Protein AF-A0A0U1WYR0-F1 (afdb_monomer_lite)

Sequence (182 aa):
MAASRCTTHDMAMHGGTKLSGSLAAAQWRLVRQGYGGDEVKKWLNVGTECCLRKAIIDIHAFAMDIVCARRQSSSVQDRDDVLSRFVASDEHNDEVLRDIVLSFLIAGRETTSSGLSWFFWLLSSQPDVMACITNEVRALIDTARIIAKHASISISFMLNKALKMYHWCSAALHIGDTSRFI

Organism: Oryza nivara (NCBI:txid4536)

Radius of gyration: 35.17 Å; chains: 1; bounding box: 50×88×101 Å

Foldseek 3Di:
DDDDDDDDDDDDDDDDDPPPPPVVVVVVVVVVVPPPCPVVCVVPCPDPNVVVVVVVVVLLVVLLVVLVVLLVVPDVPPCPDPLNVVSVPPPDDSVRSSVVSSVCVVVVVVVVVVVVVVVVVVCVVCVPVVVVVVVVVVVVVVVVVVVVVVVVVVVVVVVVVVVVVVVVVVVVVVVVVVVVVD

pLDDT: mean 73.25, std 18.47, range [30.91, 93.25]

Structure (mmCIF, N/CA/C/O backbone):
data_AF-A0A0U1WYR0-F1
#
_entry.id   AF-A0A0U1WYR0-F1
#
loop_
_atom_site.group_PDB
_atom_site.id
_atom_site.type_symbol
_atom_site.label_atom_id
_atom_site.label_alt_id
_atom_site.label_comp_id
_atom_site.label_asym_id
_atom_site.label_entity_id
_atom_site.label_seq_id
_atom_site.pdbx_PDB_ins_code
_atom_site.Cartn_x
_atom_site.Cartn_y
_atom_site.Cartn_z
_atom_site.occupancy
_atom_site.B_iso_or_equiv
_atom_site.auth_seq_id
_atom_site.auth_comp_id
_atom_site.auth_asym_id
_atom_site.auth_atom_id
_atom_site.pdbx_PDB_model_num
ATOM 1 N N . MET A 1 1 ? 11.264 -44.488 15.210 1.00 34.28 1 MET A N 1
ATOM 2 C CA . MET A 1 1 ? 11.606 -43.480 14.184 1.00 34.28 1 MET A CA 1
ATOM 3 C C . MET A 1 1 ? 10.588 -43.580 13.064 1.00 34.28 1 MET A C 1
ATOM 5 O O . MET A 1 1 ? 10.425 -44.684 12.579 1.00 34.28 1 MET A O 1
ATOM 9 N N . ALA A 1 2 ? 9.931 -42.451 12.760 1.00 33.78 2 ALA A N 1
ATOM 10 C CA . ALA A 1 2 ? 9.277 -42.036 11.507 1.00 33.78 2 ALA A CA 1
ATOM 11 C C . ALA A 1 2 ? 8.443 -43.058 10.704 1.00 33.78 2 ALA A C 1
ATOM 13 O O . ALA A 1 2 ? 8.874 -44.159 10.423 1.00 33.78 2 ALA A O 1
ATOM 14 N N . ALA A 1 3 ? 7.301 -42.742 10.117 1.00 34.31 3 ALA A N 1
ATOM 15 C CA . ALA A 1 3 ? 6.416 -41.591 10.096 1.00 34.31 3 ALA A CA 1
ATOM 16 C C . ALA A 1 3 ? 5.280 -42.076 9.187 1.00 34.31 3 ALA A C 1
ATOM 18 O O . ALA A 1 3 ? 5.525 -42.524 8.066 1.00 34.31 3 ALA A O 1
ATOM 19 N N . SER A 1 4 ? 4.058 -42.018 9.706 1.00 34.44 4 SER A N 1
ATOM 20 C CA . SER A 1 4 ? 2.825 -42.200 8.951 1.00 34.44 4 SER A CA 1
ATOM 21 C C . SER A 1 4 ? 2.833 -41.312 7.703 1.00 34.44 4 SER A C 1
ATOM 23 O O . SER A 1 4 ? 3.090 -40.110 7.797 1.00 34.44 4 SER A O 1
ATOM 25 N N . ARG A 1 5 ? 2.552 -41.893 6.535 1.00 36.97 5 ARG A N 1
ATOM 26 C CA . ARG A 1 5 ? 2.194 -41.137 5.333 1.00 36.97 5 ARG A CA 1
ATOM 27 C C . ARG A 1 5 ? 0.911 -41.729 4.766 1.00 36.97 5 ARG A C 1
ATOM 29 O O . ARG A 1 5 ? 0.914 -42.690 4.010 1.00 36.97 5 ARG A O 1
ATOM 36 N N . CYS A 1 6 ? -0.182 -41.144 5.241 1.00 30.91 6 CYS A N 1
ATOM 37 C CA . CYS A 1 6 ? -1.536 -41.294 4.741 1.00 30.91 6 CYS A CA 1
ATOM 38 C C . CYS A 1 6 ? -1.585 -40.730 3.311 1.00 30.91 6 CYS A C 1
ATOM 40 O O . CYS A 1 6 ? -1.479 -39.519 3.113 1.00 30.91 6 CYS A O 1
ATOM 42 N N . THR A 1 7 ? -1.663 -41.605 2.311 1.00 44.44 7 THR A N 1
ATOM 43 C CA . THR A 1 7 ? -1.871 -41.227 0.912 1.00 44.44 7 THR A CA 1
ATOM 44 C C . THR A 1 7 ? -3.363 -41.069 0.661 1.00 44.44 7 THR A C 1
ATOM 46 O O . THR A 1 7 ? -4.101 -42.048 0.640 1.00 44.44 7 THR A O 1
ATOM 49 N N . THR A 1 8 ? -3.763 -39.803 0.541 1.00 40.47 8 THR A N 1
ATOM 50 C CA . THR A 1 8 ? -4.815 -39.271 -0.337 1.00 40.47 8 THR A CA 1
ATOM 51 C C . THR A 1 8 ? -5.955 -40.222 -0.688 1.00 40.47 8 THR A C 1
ATOM 53 O O . THR A 1 8 ? -5.846 -41.062 -1.577 1.00 40.47 8 THR A O 1
ATOM 56 N N . HIS A 1 9 ? -7.072 -39.977 -0.010 1.00 34.88 9 HIS A N 1
ATOM 57 C CA . HIS A 1 9 ? -8.412 -40.398 -0.375 1.00 34.88 9 HIS A CA 1
ATOM 58 C C . HIS A 1 9 ? -8.685 -40.205 -1.876 1.00 34.88 9 HIS A C 1
ATOM 60 O O . HIS A 1 9 ? -8.661 -39.084 -2.389 1.00 34.88 9 HIS A O 1
ATOM 66 N N . ASP A 1 10 ? -8.991 -41.321 -2.529 1.00 34.59 10 ASP A N 1
ATOM 67 C CA . ASP A 1 10 ? -9.731 -41.411 -3.780 1.00 34.59 10 ASP A CA 1
ATOM 68 C C . ASP A 1 10 ? -11.035 -40.603 -3.691 1.00 34.59 10 ASP A C 1
ATOM 70 O O . ASP A 1 10 ? -11.917 -40.895 -2.879 1.00 34.59 10 ASP A O 1
ATOM 74 N N . MET A 1 11 ? -11.184 -39.614 -4.573 1.00 37.09 11 MET A N 1
ATOM 75 C CA . MET A 1 11 ? -12.485 -39.110 -5.009 1.00 37.09 11 MET A CA 1
ATOM 76 C C . MET A 1 11 ? -12.626 -39.415 -6.498 1.00 37.09 11 MET A C 1
ATOM 78 O O . MET A 1 11 ? -12.349 -38.596 -7.373 1.00 37.09 11 MET A O 1
ATOM 82 N N . ALA A 1 12 ? -13.055 -40.645 -6.768 1.00 34.00 12 ALA A N 1
ATOM 83 C CA . ALA A 1 12 ? -13.590 -41.049 -8.052 1.00 34.00 12 ALA A CA 1
ATOM 84 C C . ALA A 1 12 ? -14.921 -40.317 -8.294 1.00 34.00 12 ALA A C 1
ATOM 86 O O . ALA A 1 12 ? -15.923 -40.603 -7.641 1.00 34.00 12 ALA A O 1
ATOM 87 N N . MET A 1 13 ? -14.938 -39.385 -9.247 1.00 36.41 13 MET A N 1
ATOM 88 C CA . MET A 1 13 ? -16.175 -38.885 -9.847 1.00 36.41 13 MET A CA 1
ATOM 89 C C . MET A 1 13 ? -16.399 -39.598 -11.183 1.00 36.41 13 MET A C 1
ATOM 91 O O . MET A 1 13 ? -15.613 -39.491 -12.124 1.00 36.41 13 MET A O 1
ATOM 95 N N . HIS A 1 14 ? -17.476 -40.377 -11.218 1.00 35.25 14 HIS A N 1
ATOM 96 C CA . HIS A 1 14 ? -17.989 -41.121 -12.361 1.00 35.25 14 HIS A CA 1
ATOM 97 C C . HIS A 1 14 ? -18.361 -40.229 -13.566 1.00 35.25 14 HIS A C 1
ATOM 99 O O . HIS A 1 14 ? -19.080 -39.251 -13.410 1.00 35.25 14 HIS A O 1
ATOM 105 N N . GLY A 1 15 ? -18.022 -40.700 -14.777 1.00 34.38 15 GLY A N 1
ATOM 106 C CA . GLY A 1 15 ? -18.998 -40.864 -15.871 1.00 34.38 15 GLY A CA 1
ATOM 107 C C . GLY A 1 15 ? -19.178 -39.753 -16.925 1.00 34.38 15 GLY A C 1
ATOM 108 O O . GLY A 1 15 ? -19.832 -38.756 -16.668 1.00 34.38 15 GLY A O 1
ATOM 109 N N . GLY A 1 16 ? -18.757 -40.050 -18.171 1.00 35.12 16 GLY A N 1
ATOM 110 C CA . GLY A 1 16 ? -19.279 -39.492 -19.444 1.00 35.12 16 GLY A CA 1
ATOM 111 C C . GLY A 1 16 ? -18.796 -38.075 -19.808 1.00 35.12 16 GLY A C 1
ATOM 112 O O . GLY A 1 16 ? -18.920 -37.155 -19.026 1.00 35.12 16 GLY A O 1
ATOM 113 N N . THR A 1 17 ? -18.256 -37.754 -20.988 1.00 42.78 17 THR A N 1
ATOM 114 C CA . THR A 1 17 ? -18.618 -38.168 -22.351 1.00 42.78 17 THR A CA 1
ATOM 115 C C . THR A 1 17 ? -17.427 -37.949 -23.310 1.00 42.78 17 THR A C 1
ATOM 117 O O . THR A 1 17 ? -16.810 -36.886 -23.355 1.00 42.78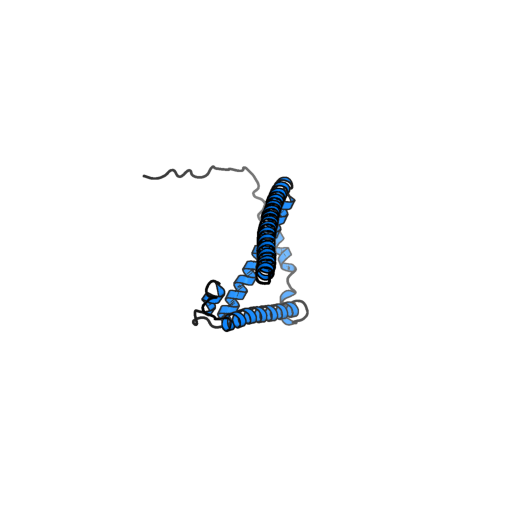 17 THR A O 1
ATOM 120 N N . LYS A 1 18 ? -17.091 -38.962 -24.120 1.00 45.34 18 LYS A N 1
ATOM 121 C CA . LYS A 1 18 ? -16.015 -38.940 -25.135 1.00 45.34 18 LYS A CA 1
ATOM 122 C C . LYS A 1 18 ? -16.442 -38.256 -26.451 1.00 45.34 18 LYS A C 1
ATOM 124 O O . LYS A 1 18 ? -16.281 -38.834 -27.520 1.00 45.34 18 LYS A O 1
ATOM 129 N N . LEU A 1 19 ? -17.000 -37.044 -26.403 1.00 46.12 19 LEU A N 1
ATOM 130 C CA . LEU A 1 19 ? -17.381 -36.297 -27.624 1.00 46.12 19 LEU A CA 1
ATOM 131 C C . LEU A 1 19 ? -16.917 -34.823 -27.653 1.00 46.12 19 LEU A C 1
ATOM 133 O O . LEU A 1 19 ? -17.113 -34.135 -28.650 1.00 46.12 19 LEU A O 1
ATOM 137 N N . SER A 1 20 ? -16.206 -34.344 -26.625 1.00 48.03 20 SER A N 1
ATOM 138 C CA . SER A 1 20 ? -15.788 -32.934 -26.483 1.00 48.03 20 SER A CA 1
ATOM 139 C C . SER A 1 20 ? -14.419 -32.581 -27.107 1.00 48.03 20 SER A C 1
ATOM 141 O O . SER A 1 20 ? -13.784 -31.609 -26.705 1.00 48.03 20 SER A O 1
ATOM 143 N N . GLY A 1 21 ? -13.923 -33.362 -28.072 1.00 50.84 21 GLY A N 1
ATOM 144 C CA . GLY A 1 21 ? -12.653 -33.064 -28.759 1.00 50.84 21 GLY A CA 1
ATOM 145 C C . GLY A 1 21 ? -12.816 -32.201 -30.017 1.00 50.84 21 GLY A C 1
ATOM 146 O O . GLY A 1 21 ? -11.994 -31.332 -30.296 1.00 50.84 21 GLY A O 1
ATOM 147 N N . SER A 1 22 ? -13.900 -32.409 -30.773 1.00 53.88 22 SER A N 1
ATOM 148 C CA . SER A 1 22 ? -14.041 -31.832 -32.119 1.00 53.88 22 SER A CA 1
ATOM 149 C C . SER A 1 22 ? -14.657 -30.429 -32.135 1.00 53.88 22 SER A C 1
ATOM 151 O O . SER A 1 22 ? -14.310 -29.631 -33.004 1.00 53.88 22 SER A O 1
ATOM 153 N N . LEU A 1 23 ? -15.535 -30.094 -31.180 1.00 52.78 23 LEU A N 1
ATOM 154 C CA . LEU A 1 23 ? -16.133 -28.752 -31.101 1.00 52.78 23 LEU A CA 1
ATOM 155 C C . LEU A 1 23 ? -15.168 -27.721 -30.500 1.00 52.78 23 LEU A C 1
ATOM 157 O O . LEU A 1 23 ? -15.083 -26.603 -31.000 1.00 52.78 23 LEU A O 1
ATOM 161 N N . ALA A 1 24 ? -14.379 -28.111 -29.493 1.00 54.41 24 ALA A N 1
ATOM 162 C CA . ALA A 1 24 ? -13.391 -27.224 -28.879 1.00 54.41 24 ALA A CA 1
ATOM 163 C C . ALA A 1 24 ? -12.333 -26.769 -29.902 1.00 54.41 24 ALA A C 1
ATOM 165 O O . ALA A 1 24 ? -12.015 -25.585 -29.985 1.00 54.41 24 ALA A O 1
ATOM 166 N N . ALA A 1 25 ? -11.852 -27.678 -30.759 1.00 56.25 25 ALA A N 1
ATOM 167 C CA . ALA A 1 25 ? -10.896 -27.350 -31.819 1.00 56.25 25 ALA A CA 1
ATOM 168 C C . ALA A 1 25 ? -11.481 -26.439 -32.920 1.00 56.25 25 ALA A C 1
ATOM 170 O O . ALA A 1 25 ? -10.753 -25.640 -33.514 1.00 56.25 25 ALA A O 1
ATOM 171 N N . ALA A 1 26 ? -12.787 -26.537 -33.191 1.00 57.91 26 ALA A N 1
ATOM 172 C CA . ALA A 1 26 ? -13.477 -25.667 -34.143 1.00 57.91 26 ALA A CA 1
ATOM 173 C C . ALA A 1 26 ? -13.716 -24.260 -33.566 1.00 57.91 26 ALA A C 1
ATOM 175 O O . ALA A 1 26 ? -13.563 -23.266 -34.277 1.00 57.91 26 ALA A O 1
ATOM 176 N N . GLN A 1 27 ? -13.993 -24.162 -32.264 1.00 50.97 27 GLN A N 1
ATOM 177 C CA . GLN A 1 27 ? -14.256 -22.900 -31.570 1.00 50.97 27 GLN A CA 1
ATOM 178 C C . GLN A 1 27 ? -13.025 -21.982 -31.515 1.00 50.97 27 GLN A C 1
ATOM 180 O O . GLN A 1 27 ? -13.136 -20.777 -31.739 1.00 50.97 27 GLN A O 1
ATOM 185 N N . TRP A 1 28 ? -11.825 -22.548 -31.356 1.00 51.66 28 TRP A N 1
ATOM 186 C CA . TRP A 1 28 ? -10.570 -21.784 -31.413 1.00 51.66 28 TRP A CA 1
ATOM 187 C C . TRP A 1 28 ? -10.209 -21.263 -32.813 1.00 51.66 28 TRP A C 1
ATOM 189 O O . TRP A 1 28 ? -9.378 -20.362 -32.939 1.00 51.66 28 TRP A O 1
ATOM 199 N N . ARG A 1 29 ? -10.823 -21.790 -33.881 1.00 53.50 29 ARG A N 1
ATOM 200 C CA . ARG A 1 29 ? -10.532 -21.359 -35.257 1.00 53.50 29 ARG A CA 1
ATOM 201 C C . ARG A 1 29 ? -11.221 -20.040 -35.618 1.00 53.50 29 ARG A C 1
ATOM 203 O O . ARG A 1 29 ? -10.671 -19.280 -36.408 1.00 53.50 29 ARG A O 1
ATOM 210 N N . LEU A 1 30 ? -12.366 -19.740 -35.000 1.00 54.78 30 LEU A N 1
ATOM 211 C CA . LEU A 1 30 ? -13.103 -18.489 -35.213 1.00 54.78 30 LEU A CA 1
ATOM 212 C C . LEU A 1 30 ? -12.497 -17.309 -34.441 1.00 54.78 30 LEU A C 1
ATOM 214 O O . LEU A 1 30 ? -12.428 -16.207 -34.977 1.00 54.78 30 LEU A O 1
ATOM 218 N N . VAL A 1 31 ? -11.947 -17.544 -33.244 1.00 57.12 31 VAL A N 1
ATOM 219 C CA . VAL A 1 31 ? -11.242 -16.502 -32.466 1.00 57.12 31 VAL A CA 1
ATOM 220 C C . VAL A 1 31 ? -9.995 -15.986 -33.202 1.00 57.12 31 VAL A C 1
ATOM 222 O O . VAL A 1 31 ? -9.625 -14.823 -33.066 1.00 57.12 31 VAL A O 1
ATOM 225 N N . ARG A 1 32 ? -9.373 -16.813 -34.054 1.00 51.47 32 ARG A N 1
ATOM 226 C CA . ARG A 1 32 ? -8.171 -16.438 -34.816 1.00 51.47 32 ARG A CA 1
ATOM 227 C C . ARG A 1 32 ? -8.449 -15.535 -36.030 1.00 51.47 32 ARG A C 1
ATOM 229 O O . ARG A 1 32 ? -7.517 -14.908 -36.517 1.00 51.47 32 ARG A O 1
ATOM 236 N N . GLN A 1 33 ? -9.689 -15.433 -36.519 1.00 47.19 33 GLN A N 1
ATOM 237 C CA . GLN A 1 33 ? -10.004 -14.619 -37.708 1.00 47.19 33 GLN A CA 1
ATOM 238 C C . GLN A 1 33 ? -10.348 -13.145 -37.408 1.00 47.19 33 GLN A C 1
ATOM 240 O O . GLN A 1 33 ? -10.540 -12.372 -38.341 1.00 47.19 33 GLN A O 1
ATOM 245 N N . GLY A 1 34 ? -10.377 -12.725 -36.136 1.00 50.81 34 GLY A N 1
ATOM 246 C CA . GLY A 1 34 ? -10.674 -11.338 -35.736 1.00 50.81 34 GLY A CA 1
ATOM 247 C C . GLY A 1 34 ? -9.464 -10.441 -35.426 1.00 50.81 34 GLY A C 1
ATOM 248 O O . GLY A 1 34 ? -9.647 -9.252 -35.188 1.00 50.81 34 GLY A O 1
ATOM 249 N N . TYR A 1 35 ? -8.241 -10.978 -35.429 1.00 53.00 35 TYR A N 1
ATOM 250 C CA . TYR A 1 35 ? -7.006 -10.306 -34.973 1.00 53.00 35 TYR A CA 1
ATOM 251 C C . TYR A 1 35 ? -6.045 -10.008 -36.147 1.00 53.00 35 TYR A C 1
ATOM 253 O O . TYR A 1 35 ? -4.868 -10.351 -36.140 1.00 53.00 35 TYR A O 1
ATOM 261 N N . GLY A 1 36 ? -6.577 -9.449 -37.240 1.00 48.56 36 GLY A N 1
ATOM 262 C CA . GLY A 1 36 ? -5.792 -9.074 -38.430 1.00 48.56 36 GLY A CA 1
ATOM 263 C C . GLY A 1 36 ? -5.345 -7.606 -38.466 1.00 48.56 36 GLY A C 1
ATOM 264 O O . GLY A 1 36 ? -4.653 -7.203 -39.396 1.00 48.56 36 GLY A O 1
ATOM 265 N N . GLY A 1 37 ? -5.763 -6.786 -37.494 1.00 56.47 37 GLY A N 1
ATOM 266 C CA . GLY A 1 37 ? -5.540 -5.332 -37.483 1.00 56.47 37 GLY A CA 1
ATOM 267 C C . GLY A 1 37 ? -4.397 -4.851 -36.583 1.00 56.47 37 GLY A C 1
ATOM 268 O O . GLY A 1 37 ? -4.107 -3.654 -36.556 1.00 56.47 37 GLY A O 1
ATOM 269 N N . ASP A 1 38 ? -3.757 -5.749 -35.836 1.00 56.81 38 ASP A N 1
ATOM 270 C CA . ASP A 1 38 ? -2.837 -5.372 -34.753 1.00 56.81 38 ASP A CA 1
ATOM 271 C C . ASP A 1 38 ? -1.450 -4.995 -35.276 1.00 56.81 38 ASP A C 1
ATOM 273 O O . ASP A 1 38 ? -0.813 -4.089 -34.748 1.00 56.81 38 ASP A O 1
ATOM 277 N N . GLU A 1 39 ? -1.015 -5.622 -36.368 1.00 57.78 39 GLU A N 1
ATOM 278 C CA . GLU A 1 39 ? 0.249 -5.306 -37.043 1.00 57.78 39 GLU A CA 1
ATOM 279 C C . GLU A 1 39 ? 0.180 -3.958 -37.785 1.00 57.78 39 GLU A C 1
ATOM 281 O O . GLU A 1 39 ? 1.141 -3.195 -37.782 1.00 57.78 39 GLU A O 1
ATOM 286 N N . VAL A 1 40 ? -0.984 -3.603 -38.348 1.00 58.03 40 VAL A N 1
ATOM 287 C CA . VAL A 1 40 ? -1.194 -2.320 -39.050 1.00 58.03 40 VAL A CA 1
ATOM 288 C C . VAL A 1 40 ? -1.314 -1.157 -38.062 1.00 58.03 40 VAL A C 1
ATOM 290 O O . VAL A 1 40 ? -0.801 -0.070 -38.323 1.00 58.03 40 VAL A O 1
ATOM 293 N N . LYS A 1 41 ? -1.936 -1.383 -36.896 1.00 53.78 41 LYS A N 1
ATOM 294 C CA . LYS A 1 41 ? -1.965 -0.391 -35.810 1.00 53.78 41 LYS A CA 1
ATOM 295 C C . LYS A 1 41 ? -0.568 -0.122 -35.248 1.00 53.78 41 LYS A C 1
ATOM 297 O O . LYS A 1 41 ? -0.247 1.052 -35.117 1.00 53.78 41 LYS A O 1
ATOM 302 N N . LYS A 1 42 ? 0.243 -1.173 -35.029 1.00 57.44 42 LYS A N 1
ATOM 303 C CA . LYS A 1 42 ? 1.667 -1.084 -34.629 1.00 57.44 42 LYS A CA 1
ATOM 304 C C . LYS A 1 42 ? 2.532 -0.282 -35.611 1.00 57.44 42 LYS A C 1
ATOM 306 O O . LYS A 1 42 ? 3.541 0.309 -35.246 1.00 57.44 42 LYS A O 1
ATOM 311 N N . TRP A 1 43 ? 2.176 -0.308 -36.893 1.00 53.97 43 TRP A N 1
ATOM 312 C CA . TRP A 1 43 ? 2.921 0.398 -37.937 1.00 53.97 43 TRP A CA 1
ATOM 313 C C . TRP A 1 43 ? 2.527 1.873 -38.064 1.00 53.97 43 TRP A C 1
ATOM 315 O O . TRP A 1 43 ? 3.323 2.685 -38.530 1.00 53.97 43 TRP A O 1
ATOM 325 N N . LEU A 1 44 ? 1.305 2.235 -37.657 1.00 56.66 44 LEU A N 1
ATOM 326 C CA . LEU A 1 44 ? 0.772 3.585 -37.832 1.00 56.66 44 LEU A CA 1
ATOM 327 C C . LEU A 1 44 ? 1.013 4.512 -36.631 1.00 56.66 44 LEU A C 1
ATOM 329 O O . LEU A 1 44 ? 0.864 5.717 -36.803 1.00 56.66 44 LEU A O 1
ATOM 333 N N . ASN A 1 45 ? 1.407 4.026 -35.444 1.00 57.69 45 ASN A N 1
ATOM 334 C CA . ASN A 1 45 ? 1.664 4.857 -34.251 1.00 57.69 45 ASN A CA 1
ATOM 335 C C . ASN A 1 45 ? 0.523 5.858 -33.929 1.00 57.69 45 ASN A C 1
ATOM 337 O O . ASN A 1 45 ? 0.745 6.912 -33.330 1.00 57.69 45 ASN A O 1
ATOM 341 N N . VAL A 1 46 ? -0.716 5.549 -34.333 1.00 64.12 46 VAL A N 1
ATOM 342 C CA . VAL A 1 46 ? -1.904 6.382 -34.092 1.00 64.12 46 VAL A CA 1
ATOM 343 C C . VAL A 1 46 ? -2.807 5.689 -33.073 1.00 64.12 46 VAL A C 1
ATOM 345 O O . VAL A 1 46 ? -3.137 4.511 -33.203 1.00 64.12 46 VAL A O 1
ATOM 348 N N . GLY A 1 47 ? -3.244 6.433 -32.055 1.00 70.88 47 GLY A N 1
ATOM 349 C CA . GLY A 1 47 ? -4.188 5.956 -31.041 1.00 70.88 47 GLY A CA 1
ATOM 350 C C . GLY A 1 47 ? -3.517 5.235 -29.866 1.00 70.88 47 GLY A C 1
ATOM 351 O O . GLY A 1 47 ? -2.623 5.783 -29.223 1.00 70.88 47 GLY A O 1
ATOM 352 N N . THR A 1 48 ? -3.968 4.013 -29.563 1.00 66.31 48 THR A N 1
ATOM 353 C CA . THR A 1 48 ? -3.605 3.244 -28.354 1.00 66.31 48 THR A CA 1
ATOM 354 C C . THR A 1 48 ? -2.115 2.929 -28.223 1.00 66.31 48 THR A C 1
ATOM 356 O O . THR A 1 48 ? -1.615 2.827 -27.107 1.00 66.31 48 THR A O 1
ATOM 359 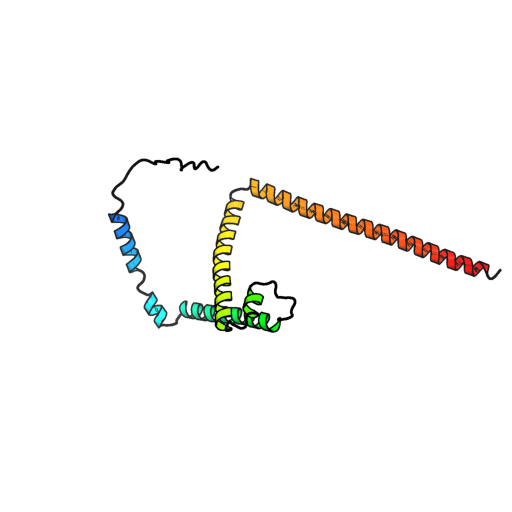N N . GLU A 1 49 ? -1.387 2.812 -29.333 1.00 74.31 49 GLU A N 1
ATOM 360 C CA . GLU A 1 49 ? 0.060 2.564 -29.314 1.00 74.31 49 GLU A CA 1
ATOM 361 C C . GLU A 1 49 ? 0.860 3.791 -28.851 1.00 74.31 49 GLU A C 1
ATOM 363 O O . GLU A 1 49 ? 1.803 3.660 -28.073 1.00 74.31 49 GLU A O 1
ATOM 368 N N . CYS A 1 50 ? 0.442 4.996 -29.253 1.00 75.44 50 CYS A N 1
ATOM 369 C CA . CYS A 1 50 ? 1.047 6.240 -28.779 1.00 75.44 50 CYS A CA 1
ATOM 370 C C . CYS A 1 50 ? 0.813 6.416 -27.269 1.00 75.44 50 CYS A C 1
ATOM 372 O O . CYS A 1 50 ? 1.739 6.751 -26.529 1.00 75.44 50 CYS A O 1
ATOM 374 N N . CYS A 1 51 ? -0.397 6.104 -26.789 1.00 79.69 51 CYS A N 1
ATOM 375 C CA . CYS A 1 51 ? -0.707 6.102 -25.357 1.00 79.69 51 CYS A CA 1
ATOM 376 C C . CYS A 1 51 ? 0.144 5.089 -24.580 1.00 79.69 51 CYS A C 1
ATOM 378 O O . CYS A 1 51 ? 0.665 5.429 -23.522 1.00 79.69 51 CYS A O 1
ATOM 380 N N . LEU A 1 52 ? 0.322 3.874 -25.109 1.00 81.00 52 LEU A N 1
ATOM 381 C CA . LEU A 1 52 ? 1.176 2.855 -24.499 1.00 81.00 52 LEU A CA 1
ATOM 382 C C . LEU A 1 52 ? 2.634 3.317 -24.436 1.00 81.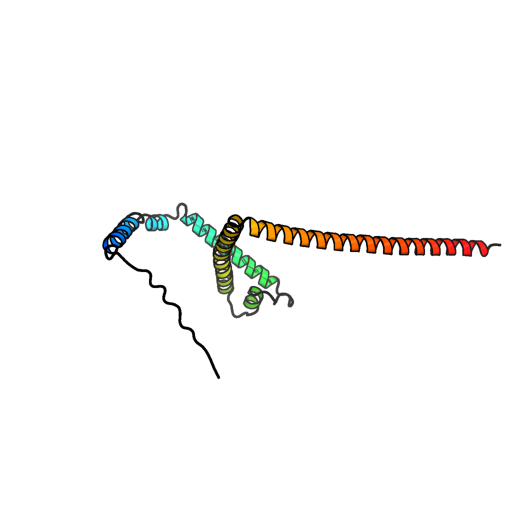00 52 LEU A C 1
ATOM 384 O O . LEU A 1 52 ? 3.259 3.232 -23.385 1.00 81.00 52 LEU A O 1
ATOM 388 N N . ARG A 1 53 ? 3.164 3.855 -25.538 1.00 81.50 53 ARG A N 1
ATOM 389 C CA . ARG A 1 53 ? 4.528 4.388 -25.592 1.00 81.50 53 ARG A CA 1
ATOM 390 C C . ARG A 1 53 ? 4.729 5.506 -24.570 1.00 81.50 53 ARG A C 1
ATOM 392 O O . ARG A 1 53 ? 5.739 5.507 -23.874 1.00 81.50 53 ARG A O 1
ATOM 399 N N . LYS A 1 54 ? 3.762 6.420 -24.447 1.00 86.19 54 LYS A N 1
ATOM 400 C CA . LYS A 1 54 ? 3.803 7.496 -23.451 1.00 86.19 54 LYS A CA 1
ATOM 401 C C . LYS A 1 54 ? 3.768 6.950 -22.024 1.00 86.19 54 LYS A C 1
ATOM 403 O O . LYS A 1 54 ? 4.619 7.317 -21.229 1.00 86.19 54 LYS A O 1
ATOM 408 N N . ALA A 1 55 ? 2.874 6.005 -21.738 1.00 84.75 55 ALA A N 1
ATOM 409 C CA . ALA A 1 55 ? 2.795 5.362 -20.429 1.00 84.75 55 ALA A CA 1
ATOM 410 C C . ALA A 1 55 ? 4.091 4.622 -20.058 1.00 84.75 55 ALA A C 1
ATOM 412 O O . ALA A 1 55 ? 4.524 4.685 -18.914 1.00 84.75 55 ALA A O 1
ATOM 413 N N . ILE A 1 56 ? 4.733 3.953 -21.021 1.00 85.50 56 ILE A N 1
ATOM 414 C CA . ILE A 1 56 ? 6.037 3.313 -20.818 1.00 85.50 56 ILE A CA 1
ATOM 415 C C . ILE A 1 56 ? 7.081 4.373 -20.451 1.00 85.50 56 ILE A C 1
ATOM 417 O O . ILE A 1 56 ? 7.750 4.228 -19.433 1.00 85.50 56 ILE A O 1
ATOM 421 N N . ILE A 1 57 ? 7.185 5.462 -21.220 1.00 89.06 57 ILE A N 1
ATOM 422 C CA . ILE A 1 57 ? 8.129 6.556 -20.932 1.00 89.06 57 ILE A CA 1
ATOM 423 C C . ILE A 1 57 ? 7.894 7.133 -19.531 1.00 89.06 57 ILE A C 1
ATOM 425 O O . ILE A 1 57 ? 8.848 7.267 -18.768 1.00 89.06 57 ILE A O 1
ATOM 429 N N . ASP A 1 58 ? 6.640 7.411 -19.175 1.00 89.25 58 ASP A N 1
ATOM 430 C CA . ASP A 1 58 ? 6.278 7.988 -17.878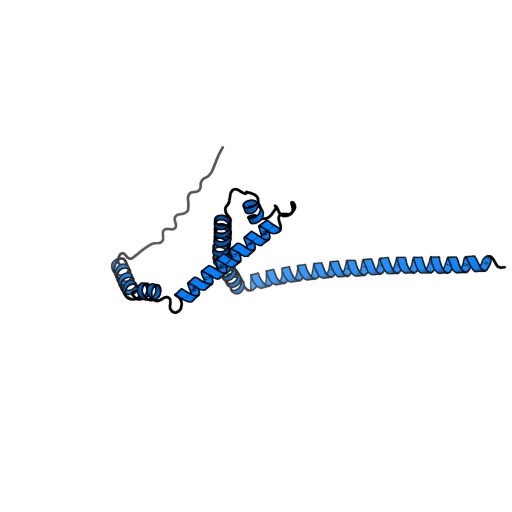 1.00 89.25 58 ASP A CA 1
ATOM 431 C C . ASP A 1 58 ? 6.649 7.046 -16.719 1.00 89.25 58 ASP A C 1
ATOM 433 O O . ASP A 1 58 ? 7.201 7.480 -15.709 1.00 89.25 58 ASP A O 1
ATOM 437 N N . ILE A 1 59 ? 6.408 5.740 -16.870 1.00 88.31 59 ILE A N 1
ATOM 438 C CA . ILE A 1 59 ? 6.753 4.738 -15.854 1.00 88.31 59 ILE A CA 1
ATOM 439 C C . ILE A 1 59 ? 8.275 4.578 -15.722 1.00 88.31 59 ILE A C 1
ATOM 441 O O . ILE A 1 59 ? 8.780 4.466 -14.604 1.00 88.31 59 ILE A O 1
ATOM 445 N N . HIS A 1 60 ? 9.018 4.586 -16.833 1.00 87.56 60 HIS A N 1
ATOM 446 C CA . HIS A 1 60 ? 10.482 4.546 -16.796 1.00 87.56 60 HIS A CA 1
ATOM 447 C C . HIS A 1 60 ? 11.065 5.803 -16.138 1.00 87.56 60 HIS A C 1
ATOM 449 O O . HIS A 1 60 ? 12.001 5.678 -15.349 1.00 87.56 60 HIS A O 1
ATOM 455 N N . ALA A 1 61 ? 10.507 6.986 -16.417 1.00 89.31 61 ALA A N 1
ATOM 456 C CA . ALA A 1 61 ? 10.907 8.237 -15.773 1.00 89.31 61 ALA A CA 1
ATOM 457 C C . ALA A 1 61 ? 10.635 8.193 -14.264 1.00 89.31 61 ALA A C 1
ATOM 459 O O . ALA A 1 61 ? 11.537 8.430 -13.469 1.00 89.31 61 ALA A O 1
ATOM 460 N N . PHE A 1 62 ? 9.437 7.762 -13.868 1.00 89.25 62 PHE A N 1
ATOM 461 C CA . PHE A 1 62 ? 9.073 7.604 -12.462 1.00 89.25 62 PHE A CA 1
ATOM 462 C C . PHE A 1 62 ? 9.983 6.613 -11.720 1.00 89.25 62 PHE A C 1
ATOM 464 O O . PHE A 1 62 ? 10.439 6.885 -10.610 1.00 89.25 62 PHE A O 1
ATOM 471 N N . ALA A 1 63 ? 10.287 5.465 -12.332 1.00 87.06 63 ALA A N 1
ATOM 472 C CA . ALA A 1 63 ? 11.219 4.501 -11.757 1.00 87.06 63 ALA A CA 1
ATOM 473 C C . ALA A 1 63 ? 12.628 5.099 -11.604 1.00 87.06 63 ALA A C 1
ATOM 475 O O . ALA A 1 63 ? 13.306 4.807 -10.619 1.00 87.06 63 ALA A O 1
ATOM 476 N N . MET A 1 64 ? 13.057 5.962 -12.532 1.00 85.56 64 MET A N 1
ATOM 477 C CA . MET A 1 64 ? 14.338 6.658 -12.412 1.00 85.56 64 MET A CA 1
ATOM 478 C C . MET A 1 64 ? 14.352 7.721 -11.328 1.00 85.56 64 MET A C 1
ATOM 480 O O . MET A 1 64 ? 15.324 7.782 -10.578 1.00 85.56 64 MET A O 1
ATOM 484 N N . ASP A 1 65 ? 13.264 8.462 -11.154 1.00 87.50 65 ASP A N 1
ATOM 485 C CA . ASP A 1 65 ? 13.139 9.418 -10.056 1.00 87.50 65 ASP A CA 1
ATOM 486 C C . ASP A 1 65 ? 13.274 8.725 -8.691 1.00 87.50 65 ASP A C 1
ATOM 488 O O . ASP A 1 65 ? 13.975 9.228 -7.812 1.00 87.50 65 ASP A O 1
ATOM 492 N N . ILE A 1 66 ? 12.686 7.530 -8.525 1.00 85.06 66 ILE A N 1
ATOM 493 C CA . ILE A 1 66 ? 12.828 6.722 -7.300 1.00 85.06 66 ILE A CA 1
ATOM 494 C C . ILE A 1 66 ? 14.294 6.359 -7.050 1.00 85.06 66 ILE A C 1
ATOM 496 O O . ILE A 1 66 ? 14.793 6.519 -5.934 1.00 85.06 66 ILE A O 1
ATOM 500 N N . VAL A 1 67 ? 14.988 5.874 -8.080 1.00 82.31 67 VAL A N 1
ATOM 501 C CA . VAL A 1 67 ? 16.398 5.479 -7.983 1.00 82.31 67 VAL A CA 1
ATOM 502 C C . VAL A 1 67 ? 17.286 6.675 -7.642 1.00 82.31 67 VAL A C 1
ATOM 504 O O . VAL A 1 67 ? 18.101 6.593 -6.720 1.00 82.31 67 VAL A O 1
ATOM 507 N N . CYS A 1 68 ? 17.104 7.803 -8.332 1.00 83.00 68 CYS A N 1
ATOM 508 C CA . CYS A 1 68 ? 17.855 9.028 -8.079 1.00 83.00 68 CYS A CA 1
ATOM 509 C C . CYS A 1 68 ? 17.606 9.565 -6.666 1.00 83.00 68 CYS A C 1
ATOM 511 O O . CYS A 1 68 ? 18.564 9.901 -5.967 1.00 83.00 68 CYS A O 1
ATOM 513 N N . ALA A 1 69 ? 16.346 9.592 -6.218 1.00 83.38 69 ALA A N 1
ATOM 514 C CA . ALA A 1 69 ? 15.987 10.020 -4.871 1.00 83.38 69 ALA A CA 1
ATOM 515 C C . ALA A 1 69 ? 16.673 9.154 -3.804 1.00 83.38 69 ALA A C 1
ATOM 517 O O . ALA A 1 69 ? 17.246 9.689 -2.854 1.00 83.38 69 ALA A O 1
ATOM 518 N N . ARG A 1 70 ? 16.689 7.825 -3.990 1.00 77.06 70 ARG A N 1
ATOM 519 C CA . ARG A 1 70 ? 17.320 6.890 -3.046 1.00 77.06 70 ARG A CA 1
ATOM 520 C C . ARG A 1 70 ? 18.850 6.992 -3.034 1.00 77.06 70 ARG A C 1
ATOM 522 O O . ARG A 1 70 ? 19.446 6.930 -1.964 1.00 77.06 70 ARG A O 1
ATOM 529 N N . ARG A 1 71 ? 19.494 7.214 -4.190 1.00 74.56 71 ARG A N 1
ATOM 530 C CA . ARG A 1 71 ? 20.949 7.475 -4.269 1.00 74.56 71 ARG A CA 1
ATOM 531 C C . ARG A 1 71 ? 21.334 8.769 -3.544 1.00 74.56 71 ARG A C 1
ATOM 533 O O . ARG A 1 71 ? 22.346 8.796 -2.845 1.00 74.56 71 ARG A O 1
ATOM 540 N N . GLN A 1 72 ? 20.537 9.829 -3.670 1.00 74.94 72 GLN A N 1
ATOM 541 C CA . GLN A 1 72 ? 20.808 11.115 -3.012 1.00 74.94 72 GLN A CA 1
ATOM 542 C C . GLN A 1 72 ? 20.545 11.077 -1.499 1.00 74.94 72 GLN A C 1
ATOM 544 O O . GLN A 1 72 ? 21.222 11.770 -0.743 1.00 74.94 72 GLN A O 1
ATOM 549 N N . SER A 1 73 ? 19.609 10.239 -1.040 1.00 68.38 73 SER A N 1
ATOM 550 C CA . SER A 1 73 ? 19.262 10.083 0.376 1.00 68.38 73 SER A CA 1
ATOM 551 C C . SER A 1 73 ? 20.156 9.105 1.148 1.00 68.38 73 SER A C 1
ATOM 553 O O . SER A 1 73 ? 19.795 8.747 2.268 1.00 68.38 73 SER A O 1
ATOM 555 N N . SER A 1 74 ? 21.301 8.683 0.586 1.00 60.28 74 SER A N 1
ATOM 556 C CA . SER A 1 74 ? 22.260 7.705 1.143 1.00 60.28 74 SER A CA 1
ATOM 557 C C . SER A 1 74 ? 22.965 8.179 2.428 1.00 60.28 74 SER A C 1
ATOM 559 O O . SER A 1 74 ? 24.190 8.202 2.530 1.00 60.28 74 SER A O 1
ATOM 561 N N . SER A 1 75 ? 22.196 8.566 3.440 1.00 56.84 75 SER A N 1
ATOM 562 C CA . SER A 1 75 ? 22.644 8.642 4.821 1.00 56.84 75 SER A CA 1
ATOM 563 C C . SER A 1 75 ? 22.635 7.228 5.410 1.00 56.84 75 SER A C 1
ATOM 565 O O . SER A 1 75 ? 21.775 6.405 5.106 1.00 56.84 75 SER A O 1
ATOM 567 N N . VAL A 1 76 ? 23.625 6.923 6.246 1.00 56.28 76 VAL A N 1
ATOM 568 C CA . VAL A 1 76 ? 23.944 5.575 6.758 1.00 56.28 76 VAL A CA 1
ATOM 569 C C . VAL A 1 76 ? 22.779 4.889 7.508 1.00 56.28 76 VAL A C 1
ATOM 571 O O . VAL A 1 76 ? 22.839 3.686 7.741 1.00 56.28 76 VAL A O 1
ATOM 574 N N . GLN A 1 77 ? 21.708 5.616 7.842 1.00 56.69 77 GLN A N 1
ATOM 575 C CA . GLN A 1 77 ? 20.550 5.116 8.593 1.00 56.69 77 GLN A CA 1
ATOM 576 C C . GLN A 1 77 ? 19.439 4.480 7.735 1.00 56.69 77 GLN A C 1
ATOM 578 O O . GLN A 1 77 ? 18.588 3.804 8.296 1.00 56.69 77 GLN A O 1
ATOM 583 N N . ASP A 1 78 ? 19.446 4.633 6.407 1.00 56.94 78 ASP A N 1
ATOM 584 C CA . ASP A 1 78 ? 18.338 4.198 5.529 1.00 56.94 78 ASP A CA 1
ATOM 585 C C . ASP A 1 78 ? 18.594 2.842 4.833 1.00 56.94 78 ASP A C 1
ATOM 587 O O . ASP A 1 78 ? 18.124 2.572 3.732 1.00 56.94 78 ASP A O 1
ATOM 591 N N . ARG A 1 79 ? 19.402 1.968 5.449 1.00 57.75 79 ARG A N 1
ATOM 592 C CA . ARG A 1 79 ? 19.803 0.672 4.859 1.00 57.75 79 ARG A CA 1
ATOM 593 C C . ARG A 1 79 ? 18.789 -0.464 5.052 1.00 57.75 79 ARG A C 1
ATOM 595 O O . ARG A 1 79 ? 19.070 -1.589 4.635 1.00 57.75 79 ARG A O 1
ATOM 602 N N . ASP A 1 80 ? 17.640 -0.184 5.658 1.00 65.81 80 ASP A N 1
ATOM 603 C CA . ASP A 1 80 ? 16.650 -1.211 6.002 1.00 65.81 80 ASP A CA 1
ATOM 604 C C . ASP A 1 80 ? 15.701 -1.554 4.848 1.00 65.81 80 ASP A C 1
ATOM 606 O O . ASP A 1 80 ? 15.078 -2.618 4.861 1.00 65.81 80 ASP A O 1
ATOM 610 N N . ASP A 1 81 ? 15.603 -0.705 3.821 1.00 75.38 81 ASP A N 1
ATOM 611 C CA . ASP A 1 81 ? 14.748 -0.992 2.676 1.00 75.38 81 ASP A CA 1
ATOM 612 C C . ASP A 1 81 ? 15.467 -1.796 1.575 1.00 75.38 81 ASP A C 1
ATOM 614 O O . ASP A 1 81 ? 16.673 -1.681 1.330 1.00 75.38 81 ASP A O 1
ATOM 618 N N . VAL A 1 82 ? 14.683 -2.633 0.893 1.00 73.81 82 VAL A N 1
ATOM 619 C CA . VAL A 1 82 ? 15.141 -3.549 -0.159 1.00 73.81 82 VAL A CA 1
ATOM 620 C C . VAL A 1 82 ? 15.847 -2.811 -1.303 1.00 73.81 82 VAL A C 1
ATOM 622 O O . VAL A 1 82 ? 16.873 -3.286 -1.786 1.00 73.81 82 VAL A O 1
ATOM 625 N N . LEU A 1 83 ? 15.343 -1.649 -1.719 1.00 73.38 83 LEU A N 1
ATOM 626 C CA . LEU A 1 83 ? 15.910 -0.839 -2.799 1.00 73.38 83 LEU A CA 1
ATOM 627 C C . LEU A 1 83 ? 17.215 -0.158 -2.375 1.00 73.38 83 LEU A C 1
ATOM 629 O O . LEU A 1 83 ? 18.162 -0.146 -3.156 1.00 73.38 83 LEU A O 1
ATOM 633 N N . SER A 1 84 ? 17.320 0.325 -1.138 1.00 73.88 84 SER A N 1
ATOM 634 C CA . SER A 1 84 ? 18.553 0.902 -0.589 1.00 73.88 84 SER A CA 1
ATOM 635 C C . SER A 1 84 ? 19.684 -0.121 -0.513 1.00 73.88 84 SER A C 1
ATOM 637 O O . SER A 1 84 ? 20.842 0.226 -0.742 1.00 73.88 84 SER A O 1
ATOM 639 N N . ARG A 1 85 ? 19.375 -1.405 -0.286 1.00 74.38 85 ARG A N 1
ATOM 640 C CA . ARG A 1 85 ? 20.370 -2.486 -0.393 1.00 74.38 85 ARG A CA 1
ATOM 641 C C . ARG A 1 85 ? 20.870 -2.692 -1.821 1.00 74.38 85 ARG A C 1
ATOM 643 O O . ARG A 1 85 ? 22.068 -2.895 -1.997 1.00 74.38 85 ARG A O 1
ATOM 650 N N . PHE A 1 86 ? 19.983 -2.621 -2.814 1.00 73.06 86 PHE A N 1
ATOM 651 C CA . PHE A 1 86 ? 20.366 -2.728 -4.225 1.00 73.06 86 PHE A CA 1
ATOM 652 C C . PHE A 1 86 ? 21.166 -1.509 -4.706 1.00 73.06 86 PHE A C 1
ATOM 654 O O . PHE A 1 86 ? 22.114 -1.669 -5.468 1.00 73.06 86 PHE A O 1
ATOM 661 N N . VAL A 1 87 ? 20.837 -0.310 -4.216 1.00 72.81 87 VAL A N 1
ATOM 662 C CA . VAL A 1 87 ? 21.587 0.928 -4.488 1.00 72.81 87 VAL A CA 1
ATOM 663 C C . VAL A 1 87 ? 22.971 0.910 -3.829 1.00 72.81 87 VAL A C 1
ATOM 665 O O . VAL A 1 87 ? 23.935 1.394 -4.412 1.00 72.81 87 VAL A O 1
ATOM 668 N N . ALA A 1 88 ? 23.087 0.357 -2.616 1.00 67.25 88 ALA A N 1
ATOM 669 C CA . ALA A 1 88 ? 24.346 0.303 -1.871 1.00 67.25 88 ALA A CA 1
ATOM 670 C C . ALA A 1 88 ? 25.350 -0.717 -2.436 1.00 67.25 88 ALA A C 1
ATOM 672 O O . ALA A 1 88 ? 26.554 -0.574 -2.219 1.00 67.25 88 ALA A O 1
ATOM 673 N N . SER A 1 89 ? 24.872 -1.747 -3.138 1.00 66.25 89 SER A N 1
ATOM 674 C CA . SER A 1 89 ? 25.715 -2.600 -3.973 1.00 66.25 89 SER A CA 1
ATOM 675 C C . SER A 1 89 ? 26.003 -1.872 -5.285 1.00 66.25 89 SER A C 1
ATOM 677 O O . SER A 1 89 ? 25.254 -2.032 -6.246 1.00 66.25 89 SER A O 1
ATOM 679 N N . ASP A 1 90 ? 27.084 -1.091 -5.332 1.00 62.69 90 ASP A N 1
ATOM 680 C CA . ASP A 1 90 ? 27.578 -0.314 -6.494 1.00 62.69 90 ASP A CA 1
ATOM 681 C C . ASP A 1 90 ? 27.894 -1.169 -7.755 1.00 62.69 90 ASP A C 1
ATOM 683 O O . ASP A 1 90 ? 28.498 -0.715 -8.718 1.00 62.69 90 ASP A O 1
ATOM 687 N N . GLU A 1 91 ? 27.487 -2.440 -7.752 1.00 64.38 91 GLU A N 1
ATOM 688 C CA . GLU A 1 91 ? 27.587 -3.413 -8.840 1.00 64.38 91 GLU A CA 1
ATOM 689 C C . GLU A 1 91 ? 26.450 -3.284 -9.871 1.00 64.38 91 GLU A C 1
ATOM 691 O O . GLU A 1 91 ? 26.554 -3.833 -10.969 1.00 64.38 91 GLU A O 1
ATOM 696 N N . HIS A 1 92 ? 25.365 -2.566 -9.555 1.00 66.81 92 HIS A N 1
ATOM 697 C CA . HIS A 1 92 ? 24.204 -2.438 -10.439 1.00 66.81 92 HIS A CA 1
ATOM 698 C C . HIS A 1 92 ? 24.168 -1.074 -11.141 1.00 66.81 92 HIS A C 1
ATOM 700 O O . HIS A 1 92 ? 24.096 -0.024 -10.501 1.00 66.81 92 HIS A O 1
ATOM 706 N N . ASN A 1 93 ? 24.160 -1.095 -12.479 1.00 77.75 93 ASN A N 1
ATOM 707 C CA . ASN A 1 93 ? 23.903 0.092 -13.297 1.00 77.75 93 ASN A CA 1
ATOM 708 C C . ASN A 1 93 ? 22.478 0.624 -13.037 1.00 77.75 93 ASN A C 1
ATOM 710 O O . ASN A 1 93 ? 21.562 -0.158 -12.767 1.00 77.75 93 ASN A O 1
ATOM 714 N N . ASP A 1 94 ? 22.271 1.935 -13.179 1.00 78.75 94 ASP A N 1
ATOM 715 C CA . ASP A 1 94 ? 20.979 2.590 -12.916 1.00 78.75 94 ASP A CA 1
ATOM 716 C C . ASP A 1 94 ? 19.841 1.990 -13.750 1.00 78.75 94 ASP A C 1
ATOM 718 O O . ASP A 1 94 ? 18.722 1.835 -13.265 1.00 78.75 94 ASP A O 1
ATOM 722 N N . GLU A 1 95 ? 20.137 1.552 -14.973 1.00 81.38 95 GLU A N 1
ATOM 723 C CA . GLU A 1 95 ? 19.173 0.865 -15.836 1.00 81.38 95 GLU A CA 1
ATOM 724 C C . GLU A 1 95 ? 18.693 -0.469 -15.254 1.00 81.38 95 GLU A C 1
ATOM 726 O O . GLU A 1 95 ? 17.504 -0.772 -15.310 1.00 81.38 95 GLU A O 1
ATOM 731 N N . VAL A 1 96 ? 19.589 -1.247 -14.642 1.00 83.00 96 VAL A N 1
ATOM 732 C CA . VAL A 1 96 ? 19.238 -2.537 -14.028 1.00 83.00 96 VAL A CA 1
ATOM 733 C C . VAL A 1 96 ? 18.385 -2.305 -12.787 1.00 83.00 96 VAL A C 1
ATOM 735 O O . VAL A 1 96 ? 17.381 -2.984 -12.578 1.00 83.00 96 VAL A O 1
ATOM 738 N N . LEU A 1 97 ? 18.743 -1.307 -11.980 1.00 82.94 97 LEU A N 1
ATOM 739 C CA . LEU A 1 97 ? 17.980 -0.960 -10.790 1.00 82.94 97 LEU A CA 1
ATOM 740 C C . LEU A 1 97 ? 16.576 -0.447 -11.144 1.00 82.94 97 LEU A C 1
ATOM 742 O O . LEU A 1 97 ? 15.599 -0.848 -10.508 1.00 82.94 97 LEU A O 1
ATOM 746 N N . ARG A 1 98 ? 16.461 0.375 -12.193 1.00 84.75 98 ARG A N 1
ATOM 747 C CA . ARG A 1 98 ? 15.174 0.801 -12.757 1.00 84.75 98 ARG A CA 1
ATOM 748 C C . ARG A 1 98 ? 14.307 -0.396 -13.120 1.00 84.75 98 ARG A C 1
ATOM 750 O O . ARG A 1 98 ? 13.132 -0.426 -12.766 1.00 84.75 98 ARG A O 1
ATOM 757 N N . ASP A 1 99 ? 14.877 -1.366 -13.826 1.00 86.25 99 ASP A N 1
ATOM 758 C CA . ASP A 1 99 ? 14.136 -2.515 -14.337 1.00 86.25 99 ASP A CA 1
ATOM 759 C C . ASP A 1 99 ? 13.702 -3.454 -13.194 1.00 86.25 99 ASP A C 1
ATOM 761 O O . ASP A 1 99 ? 12.600 -4.010 -13.228 1.00 86.25 99 ASP A O 1
ATOM 765 N N . ILE A 1 100 ? 14.502 -3.557 -12.126 1.00 86.38 100 ILE A N 1
ATOM 766 C CA . ILE A 1 100 ? 14.128 -4.242 -10.879 1.00 86.38 100 ILE A CA 1
ATOM 767 C C . ILE A 1 100 ? 12.952 -3.526 -10.197 1.00 86.38 100 ILE A C 1
ATOM 769 O O . ILE A 1 100 ? 11.941 -4.165 -9.895 1.00 86.38 100 ILE A O 1
ATOM 773 N N . VAL A 1 101 ? 13.045 -2.206 -9.987 1.00 86.88 101 VAL A N 1
ATOM 774 C CA . VAL A 1 101 ? 11.961 -1.392 -9.397 1.00 86.88 101 VAL A CA 1
ATOM 775 C C . VAL A 1 101 ? 10.681 -1.539 -10.217 1.00 86.88 101 VAL A C 1
ATOM 777 O O . VAL A 1 101 ? 9.608 -1.784 -9.666 1.00 86.88 101 VAL A O 1
ATOM 780 N N . LEU A 1 102 ? 10.796 -1.458 -11.540 1.00 88.00 102 LEU A N 1
ATOM 781 C CA . LEU A 1 102 ? 9.681 -1.601 -12.461 1.00 88.00 102 LEU A CA 1
ATOM 782 C C . LEU A 1 102 ? 9.032 -2.988 -12.371 1.00 88.00 102 LEU A C 1
ATOM 784 O O . LEU A 1 102 ? 7.806 -3.093 -12.311 1.00 88.00 102 LEU A O 1
ATOM 788 N N . SER A 1 103 ? 9.840 -4.046 -12.298 1.00 88.00 103 SER A N 1
ATOM 789 C CA . SER A 1 103 ? 9.354 -5.420 -12.139 1.00 88.00 103 SER A CA 1
ATOM 790 C C . SER A 1 103 ? 8.551 -5.585 -10.849 1.00 88.00 103 SER A C 1
ATOM 792 O O . SER A 1 103 ? 7.461 -6.161 -10.872 1.00 88.00 103 SER A O 1
ATOM 794 N N . PHE A 1 104 ? 9.034 -5.022 -9.736 1.00 85.62 104 PHE A N 1
ATOM 795 C CA . PHE A 1 104 ? 8.302 -5.027 -8.468 1.00 85.62 104 PHE A CA 1
ATOM 796 C C . PHE A 1 104 ? 7.006 -4.217 -8.530 1.00 85.62 104 PHE A C 1
ATOM 798 O O . PHE A 1 104 ? 5.986 -4.677 -8.020 1.00 85.62 104 PHE A O 1
ATOM 805 N N . LEU A 1 105 ? 7.012 -3.043 -9.168 1.00 87.94 105 LEU A N 1
ATOM 806 C CA . LEU A 1 105 ? 5.815 -2.210 -9.310 1.00 87.94 105 LEU A CA 1
ATOM 807 C C . LEU A 1 105 ? 4.727 -2.910 -10.130 1.00 87.94 105 LEU A C 1
ATOM 809 O O . LEU A 1 105 ? 3.563 -2.922 -9.726 1.00 87.94 105 LEU A O 1
ATOM 813 N N . ILE A 1 106 ? 5.097 -3.522 -11.258 1.00 87.56 106 ILE A N 1
ATOM 814 C CA . ILE A 1 106 ? 4.156 -4.245 -12.123 1.00 87.56 106 ILE A CA 1
ATOM 815 C C . ILE A 1 106 ? 3.613 -5.479 -11.397 1.00 87.56 106 ILE A C 1
ATOM 817 O O . ILE A 1 106 ? 2.396 -5.659 -11.320 1.00 87.56 106 ILE A O 1
ATOM 821 N N . ALA A 1 107 ? 4.501 -6.297 -10.822 1.00 89.50 107 ALA A N 1
ATOM 822 C CA . ALA A 1 107 ? 4.108 -7.498 -10.092 1.00 89.50 107 ALA A CA 1
ATOM 823 C C . ALA A 1 107 ? 3.222 -7.160 -8.884 1.00 89.50 107 ALA A C 1
ATOM 825 O O . ALA A 1 107 ? 2.194 -7.801 -8.665 1.00 89.50 107 ALA A O 1
ATOM 826 N N . GLY A 1 108 ? 3.591 -6.127 -8.125 1.00 86.81 108 GLY A N 1
ATOM 827 C CA . GLY A 1 108 ? 2.860 -5.674 -6.950 1.00 86.81 108 GLY A CA 1
ATOM 828 C C . GLY A 1 108 ? 1.476 -5.150 -7.307 1.00 86.81 108 GLY A C 1
ATOM 829 O O . GLY A 1 108 ? 0.498 -5.573 -6.701 1.00 86.81 108 GLY A O 1
ATOM 830 N N . ARG A 1 109 ? 1.355 -4.284 -8.316 1.00 88.06 109 ARG A N 1
ATOM 831 C CA . ARG A 1 109 ? 0.072 -3.672 -8.690 1.00 88.06 109 ARG A CA 1
ATOM 832 C C . ARG A 1 109 ? -0.976 -4.707 -9.091 1.00 88.06 109 ARG A C 1
ATOM 834 O O . ARG A 1 109 ? -2.096 -4.653 -8.591 1.00 88.06 109 ARG A O 1
ATOM 841 N N . GLU A 1 110 ? -0.618 -5.636 -9.971 1.00 88.50 110 GLU A N 1
ATOM 842 C CA . GLU A 1 110 ? -1.594 -6.574 -10.533 1.00 88.50 110 GLU A CA 1
ATOM 843 C C . GLU A 1 110 ? -2.045 -7.613 -9.498 1.00 88.50 110 GLU A C 1
ATOM 845 O O . GLU A 1 110 ? -3.238 -7.899 -9.346 1.00 88.50 110 GLU A O 1
ATOM 850 N N . THR A 1 111 ? -1.093 -8.130 -8.716 1.00 92.25 111 THR A N 1
ATOM 851 C CA . THR A 1 111 ? -1.376 -9.136 -7.685 1.00 92.25 111 THR A CA 1
ATOM 852 C C . THR A 1 111 ? -2.117 -8.541 -6.492 1.00 92.25 111 THR A C 1
ATOM 854 O O . THR A 1 111 ? -3.087 -9.140 -6.025 1.00 92.25 111 THR A O 1
ATOM 857 N N . THR A 1 112 ? -1.734 -7.346 -6.026 1.00 92.25 112 THR A N 1
ATOM 858 C CA . THR A 1 112 ? -2.428 -6.679 -4.911 1.00 92.25 112 THR A CA 1
ATOM 859 C C . THR A 1 112 ? -3.821 -6.214 -5.309 1.00 92.25 112 THR A C 1
ATOM 861 O O . THR A 1 112 ? -4.750 -6.405 -4.530 1.00 92.25 112 THR A O 1
ATOM 864 N N . SER A 1 113 ? -4.008 -5.674 -6.520 1.00 91.19 113 SER A N 1
ATOM 865 C CA . SER A 1 113 ? -5.331 -5.254 -6.995 1.00 91.19 113 SER A CA 1
ATOM 866 C C . SER A 1 113 ? -6.295 -6.437 -7.087 1.00 91.19 113 SER A C 1
ATOM 868 O O . SER A 1 113 ? -7.413 -6.361 -6.569 1.00 91.19 113 SER A O 1
ATOM 870 N N . SER A 1 114 ? -5.845 -7.559 -7.655 1.00 91.62 114 SER A N 1
ATOM 871 C CA . SER A 1 114 ? -6.638 -8.791 -7.703 1.00 91.62 114 SER A CA 1
ATOM 872 C C . SER A 1 114 ? -6.909 -9.348 -6.304 1.00 91.62 114 SER A C 1
ATOM 874 O O . SER A 1 114 ? -8.052 -9.673 -5.982 1.00 91.62 114 SER A O 1
ATOM 876 N N . GLY A 1 115 ? -5.888 -9.409 -5.444 1.00 92.06 115 GLY A N 1
ATOM 877 C CA . GLY A 1 115 ? -6.018 -9.898 -4.071 1.00 92.06 115 GLY A CA 1
ATOM 878 C C . GLY A 1 115 ? -7.005 -9.078 -3.238 1.00 92.06 115 GLY A C 1
ATOM 879 O O . GLY A 1 115 ? -7.878 -9.647 -2.587 1.00 92.06 115 GLY A O 1
ATOM 880 N N . LEU A 1 116 ? -6.929 -7.747 -3.313 1.00 91.94 116 LEU A N 1
ATOM 881 C CA . LEU A 1 116 ? -7.863 -6.843 -2.638 1.00 91.94 116 LEU A CA 1
ATOM 882 C C . LEU A 1 116 ? -9.282 -6.968 -3.192 1.00 91.94 116 LEU A C 1
ATOM 884 O O . LEU A 1 116 ? -10.239 -6.945 -2.423 1.00 91.94 116 LEU A O 1
ATOM 888 N N . SER A 1 117 ? -9.429 -7.142 -4.506 1.00 92.62 117 SER A N 1
ATOM 889 C CA . SER A 1 117 ? -10.743 -7.347 -5.124 1.00 92.62 117 SER A CA 1
ATOM 890 C C . SER A 1 117 ? -11.410 -8.618 -4.593 1.00 92.62 117 SER A C 1
ATOM 892 O O . SER A 1 117 ? -12.563 -8.575 -4.167 1.00 92.62 117 SER A O 1
ATOM 894 N N . TRP A 1 118 ? -10.672 -9.732 -4.530 1.00 93.25 118 TRP A N 1
ATOM 895 C CA . TRP A 1 118 ? -11.158 -10.984 -3.940 1.00 93.25 118 TRP A CA 1
ATOM 896 C C . TRP A 1 118 ? -11.439 -10.862 -2.446 1.00 93.25 118 TRP A C 1
ATOM 898 O O . TRP A 1 118 ? -12.451 -11.374 -1.972 1.00 93.25 118 TRP A O 1
ATOM 908 N N . PHE A 1 119 ? -10.577 -10.160 -1.714 1.00 90.19 119 PHE A N 1
ATOM 909 C CA . PHE A 1 119 ? -10.768 -9.890 -0.296 1.00 90.19 119 PHE A CA 1
ATOM 910 C C . PHE A 1 119 ? -12.079 -9.137 -0.045 1.00 90.19 119 PHE A C 1
ATOM 912 O O . PHE A 1 119 ? -12.918 -9.608 0.720 1.00 90.19 119 PHE A O 1
ATOM 919 N N . PHE A 1 120 ? -12.309 -8.016 -0.734 1.00 89.25 120 PHE A N 1
ATOM 920 C CA . PHE A 1 120 ? -13.543 -7.246 -0.577 1.00 89.25 120 PHE A CA 1
ATOM 921 C C . PHE A 1 120 ? -14.774 -8.007 -1.058 1.00 89.25 120 PHE A C 1
ATOM 923 O O . PHE A 1 120 ? -15.825 -7.918 -0.425 1.00 89.25 120 PHE A O 1
ATOM 930 N N . TRP A 1 121 ? -14.654 -8.795 -2.125 1.00 92.06 121 TRP A N 1
ATOM 931 C CA . TRP A 1 121 ? -15.742 -9.654 -2.576 1.00 92.06 121 TRP A CA 1
ATOM 932 C C . TRP A 1 121 ? -16.117 -10.700 -1.516 1.00 92.06 121 TRP A C 1
ATOM 934 O O . TRP A 1 121 ? -17.296 -10.841 -1.178 1.00 92.06 121 TRP A O 1
ATOM 944 N N . LEU A 1 122 ? -15.125 -11.374 -0.928 1.00 89.25 122 LEU A N 1
ATOM 945 C CA . LEU A 1 122 ? -15.338 -12.379 0.113 1.00 89.25 122 LEU A CA 1
ATOM 946 C C . LEU A 1 122 ? -15.960 -11.765 1.373 1.00 89.25 122 LEU A C 1
ATOM 948 O O . LEU A 1 122 ? -16.907 -12.322 1.923 1.00 89.25 122 LEU A O 1
ATOM 952 N N . LEU A 1 123 ? -15.477 -10.587 1.774 1.00 88.19 123 LEU A N 1
ATOM 953 C CA . LEU A 1 123 ? -16.045 -9.810 2.871 1.00 88.19 123 LEU A CA 1
ATOM 954 C C . LEU A 1 123 ? -17.497 -9.399 2.596 1.00 88.19 123 LEU A C 1
ATOM 956 O O . LEU A 1 123 ? -18.356 -9.567 3.457 1.00 88.19 123 LEU A O 1
ATOM 960 N N . SER A 1 124 ? -17.799 -8.911 1.389 1.00 85.88 124 SER A N 1
ATOM 961 C CA . SER A 1 124 ? -19.167 -8.529 1.011 1.00 85.88 124 SER A CA 1
ATOM 962 C C . SER A 1 124 ? -20.133 -9.718 0.987 1.00 85.88 124 SER A C 1
ATOM 964 O O . SER A 1 124 ? -21.321 -9.555 1.252 1.00 85.88 124 SER A O 1
ATOM 966 N N . SER A 1 125 ? -19.612 -10.918 0.724 1.00 87.50 125 SER A N 1
ATOM 967 C CA . SER A 1 125 ? -20.390 -12.158 0.678 1.00 87.50 125 SER A CA 1
ATOM 968 C C . SER A 1 125 ? -20.661 -12.752 2.067 1.00 87.50 125 SER A C 1
ATOM 970 O O . SER A 1 125 ? -21.496 -13.645 2.188 1.00 87.50 125 SER A O 1
ATOM 972 N N . GLN A 1 126 ? -19.973 -12.281 3.116 1.00 88.75 126 GLN A N 1
ATOM 973 C CA . GLN A 1 126 ? -20.084 -12.786 4.491 1.00 88.75 126 GLN A CA 1
ATOM 974 C C . GLN A 1 126 ? -20.363 -11.637 5.479 1.00 88.75 126 GLN A C 1
ATOM 976 O O . GLN A 1 126 ? -19.457 -11.186 6.190 1.00 88.75 126 GLN A O 1
ATOM 981 N N . PRO A 1 127 ? -21.621 -11.158 5.559 1.00 86.12 127 PRO A N 1
ATOM 982 C CA . PRO A 1 127 ? -21.990 -10.037 6.425 1.00 86.12 127 PRO A CA 1
ATOM 983 C C . PRO A 1 127 ? -21.718 -10.305 7.913 1.00 86.12 127 PRO A C 1
ATOM 985 O O . PRO A 1 127 ? -21.368 -9.376 8.639 1.00 86.12 127 PRO A O 1
ATOM 988 N N . ASP A 1 128 ? -21.794 -11.562 8.358 1.00 85.69 128 ASP A N 1
ATOM 989 C CA . ASP A 1 128 ? -21.520 -11.951 9.749 1.00 85.69 128 ASP A CA 1
ATOM 990 C C . ASP A 1 128 ? -20.048 -11.733 10.134 1.00 85.69 128 ASP A C 1
ATOM 992 O O . ASP A 1 128 ? -19.738 -11.182 11.194 1.00 85.69 128 ASP A O 1
ATOM 996 N N . VAL A 1 129 ? -19.125 -12.098 9.239 1.00 86.31 129 VAL A N 1
ATOM 997 C CA . VAL A 1 129 ? -17.682 -11.883 9.429 1.00 86.31 129 VAL A CA 1
ATOM 998 C C . VAL A 1 129 ? -17.367 -10.389 9.413 1.00 86.31 129 VAL A C 1
ATOM 1000 O O . VAL A 1 129 ? -16.625 -9.900 10.266 1.00 86.31 129 VAL A O 1
ATOM 1003 N N . MET A 1 130 ? -17.991 -9.635 8.506 1.00 87.75 130 MET A N 1
ATOM 1004 C CA . MET A 1 130 ? -17.850 -8.179 8.462 1.00 87.75 130 MET A CA 1
ATOM 1005 C C . MET A 1 130 ? -18.354 -7.486 9.727 1.00 87.75 130 MET A C 1
ATOM 1007 O O . MET A 1 130 ? -17.707 -6.553 10.214 1.00 87.75 130 MET A O 1
ATOM 1011 N N . ALA A 1 131 ? -19.475 -7.940 10.290 1.00 87.56 131 ALA A N 1
ATOM 1012 C CA . ALA A 1 131 ? -19.991 -7.424 11.551 1.00 87.56 131 ALA A CA 1
ATOM 1013 C C . ALA A 1 131 ? -19.022 -7.704 12.711 1.00 87.56 131 ALA A C 1
ATOM 1015 O O . ALA A 1 131 ? -18.759 -6.806 13.513 1.00 87.56 131 ALA A O 1
ATOM 1016 N N . CYS A 1 132 ? -18.434 -8.904 12.763 1.00 90.25 132 CYS A N 1
ATOM 1017 C CA . CYS A 1 132 ? -17.425 -9.265 13.760 1.00 90.25 132 CYS A CA 1
ATOM 1018 C C . CYS A 1 132 ? -16.186 -8.361 13.674 1.00 90.25 132 CYS A C 1
ATOM 1020 O O . CYS A 1 132 ? -15.828 -7.721 14.663 1.00 90.25 132 CYS A O 1
ATOM 1022 N N . ILE A 1 133 ? -15.592 -8.231 12.481 1.00 88.06 133 ILE 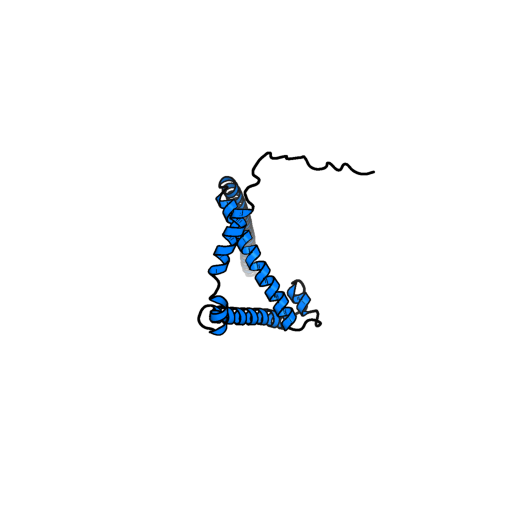A N 1
ATOM 1023 C CA . ILE A 1 133 ? -14.408 -7.388 12.245 1.00 88.06 133 ILE A CA 1
ATOM 1024 C C . ILE A 1 133 ? -14.702 -5.929 12.608 1.00 88.06 133 ILE A C 1
ATOM 1026 O O . ILE A 1 133 ? -13.916 -5.270 13.286 1.00 88.06 133 ILE A O 1
ATOM 1030 N N . THR A 1 134 ? -15.859 -5.409 12.194 1.00 88.38 134 THR A N 1
ATOM 1031 C CA . THR A 1 134 ? -16.237 -4.016 12.470 1.00 88.38 134 THR A CA 1
ATOM 1032 C C . THR A 1 134 ? -16.415 -3.765 13.966 1.00 88.38 134 THR A C 1
ATOM 1034 O O . THR A 1 134 ? -16.017 -2.711 14.467 1.00 88.38 134 THR A O 1
ATOM 1037 N N . ASN A 1 135 ? -16.999 -4.720 14.693 1.00 91.31 135 ASN A N 1
ATOM 1038 C CA . ASN A 1 135 ? -17.152 -4.624 16.142 1.00 91.31 135 ASN A CA 1
ATOM 1039 C C . ASN A 1 135 ? -15.798 -4.666 16.857 1.00 91.31 135 ASN A C 1
ATOM 1041 O O . ASN A 1 135 ? -15.581 -3.869 17.768 1.00 91.31 135 ASN A O 1
ATOM 1045 N N . GLU A 1 136 ? -14.877 -5.524 16.418 1.00 89.81 136 GLU A N 1
ATOM 1046 C CA . GLU A 1 136 ? -13.525 -5.608 16.976 1.00 89.81 136 GLU A CA 1
ATOM 1047 C C . GLU A 1 136 ? -12.735 -4.313 16.748 1.00 89.81 136 GLU A C 1
ATOM 1049 O O . GLU A 1 136 ? -12.215 -3.725 17.696 1.00 89.81 136 GLU A O 1
ATOM 1054 N N . VAL A 1 137 ? -12.724 -3.794 15.517 1.00 91.94 137 VAL A N 1
ATOM 1055 C CA . VAL A 1 137 ? -12.054 -2.525 15.193 1.00 91.94 137 VAL A CA 1
ATOM 1056 C C . VAL A 1 137 ? -12.644 -1.372 16.005 1.00 91.94 137 VAL A C 1
ATOM 1058 O O . VAL A 1 137 ? -11.902 -0.549 16.545 1.00 91.94 137 VAL A O 1
ATOM 1061 N N . ARG A 1 138 ? -13.975 -1.312 16.137 1.00 92.25 138 ARG A N 1
ATOM 1062 C CA . ARG A 1 138 ? -14.640 -0.287 16.950 1.00 92.25 138 ARG A CA 1
ATOM 1063 C C . ARG A 1 138 ? -14.234 -0.396 18.420 1.00 92.25 138 ARG A C 1
ATOM 1065 O O . ARG A 1 138 ? -13.878 0.620 19.012 1.00 92.25 138 ARG A O 1
ATOM 1072 N N . ALA A 1 139 ? -14.217 -1.607 18.976 1.00 92.12 139 ALA A N 1
ATOM 1073 C CA . ALA A 1 139 ? -13.790 -1.843 20.350 1.00 92.12 139 ALA A CA 1
ATOM 1074 C C . ALA A 1 139 ? -12.342 -1.382 20.583 1.00 92.12 139 ALA A C 1
ATOM 1076 O O . ALA A 1 139 ? -12.090 -0.663 21.549 1.00 92.12 139 ALA A O 1
ATOM 1077 N N . LEU A 1 140 ? -11.419 -1.704 19.668 1.00 92.75 140 LEU A N 1
ATOM 1078 C CA . LEU A 1 140 ? -10.016 -1.282 19.748 1.00 92.75 140 LEU A CA 1
ATOM 1079 C C . LEU A 1 140 ? -9.868 0.246 19.729 1.00 92.75 140 LEU A C 1
ATOM 1081 O O . LEU A 1 140 ? -9.168 0.820 20.572 1.00 92.75 140 LEU A O 1
ATOM 1085 N N . ILE A 1 141 ? -10.563 0.921 18.811 1.00 92.25 141 ILE A N 1
ATOM 1086 C CA . ILE A 1 141 ? -10.553 2.387 18.717 1.00 92.25 141 ILE A CA 1
ATOM 1087 C C . ILE A 1 141 ? -11.104 3.015 20.002 1.00 92.25 141 ILE A C 1
ATOM 1089 O O . ILE A 1 141 ? -10.537 3.985 20.512 1.00 92.25 141 ILE A O 1
ATOM 1093 N N . ASP A 1 142 ? -12.189 2.471 20.545 1.00 92.31 142 ASP A N 1
ATOM 1094 C CA . ASP A 1 142 ? -12.799 3.000 21.759 1.00 92.31 142 ASP A CA 1
ATOM 1095 C C . ASP A 1 142 ? -11.906 2.774 22.985 1.00 92.31 142 ASP A C 1
ATOM 1097 O O . ASP A 1 142 ? -11.722 3.705 23.773 1.00 92.31 142 ASP A O 1
ATOM 1101 N N . THR A 1 143 ? -11.234 1.622 23.102 1.00 91.38 143 THR A N 1
ATOM 1102 C CA . THR A 1 143 ? -10.209 1.418 24.139 1.00 91.38 143 THR A CA 1
ATOM 1103 C C . THR A 1 143 ? -9.053 2.407 24.019 1.00 91.38 143 THR A C 1
ATOM 1105 O O . THR A 1 143 ? -8.670 3.015 25.020 1.00 91.38 143 THR A O 1
ATOM 1108 N N . ALA A 1 144 ? -8.538 2.654 22.811 1.00 89.75 144 ALA A N 1
ATOM 1109 C CA . ALA A 1 144 ? -7.467 3.627 22.599 1.00 89.75 144 ALA A CA 1
ATOM 1110 C C . ALA A 1 144 ? -7.899 5.049 23.004 1.00 89.75 144 ALA A C 1
ATOM 1112 O O . ALA A 1 144 ? -7.149 5.771 23.667 1.00 89.75 144 ALA A O 1
ATOM 1113 N N . ARG A 1 145 ? -9.139 5.441 22.680 1.00 89.94 145 ARG A N 1
ATOM 1114 C CA . ARG A 1 145 ? -9.718 6.729 23.095 1.00 89.94 145 ARG A CA 1
ATOM 1115 C C . ARG A 1 145 ? -9.874 6.840 24.606 1.00 89.94 145 ARG A C 1
ATOM 1117 O O . ARG A 1 145 ? -9.603 7.907 25.156 1.00 89.94 145 ARG A O 1
ATOM 1124 N N . ILE A 1 146 ? -10.320 5.777 25.276 1.00 90.50 146 ILE A N 1
ATOM 1125 C CA . ILE A 1 146 ? -10.463 5.757 26.738 1.00 90.50 146 ILE A CA 1
ATOM 1126 C C . ILE A 1 146 ? -9.096 5.938 27.395 1.00 90.50 146 ILE A C 1
ATOM 1128 O O . ILE A 1 146 ? -8.965 6.803 28.259 1.00 90.50 146 ILE A O 1
ATOM 1132 N N . ILE A 1 147 ? -8.076 5.201 26.946 1.00 89.12 147 ILE A N 1
ATOM 1133 C CA . ILE A 1 147 ? -6.703 5.316 27.460 1.00 89.12 147 ILE A CA 1
ATOM 1134 C C . ILE A 1 147 ? -6.177 6.743 27.271 1.00 89.12 147 ILE A C 1
ATOM 1136 O O . ILE A 1 147 ? -5.692 7.351 28.225 1.00 89.12 147 ILE A O 1
ATOM 1140 N N . ALA A 1 148 ? -6.336 7.317 26.075 1.00 87.31 148 ALA A N 1
ATOM 1141 C CA . ALA A 1 148 ? -5.908 8.686 25.792 1.00 87.31 148 ALA A CA 1
ATOM 1142 C C . ALA A 1 148 ? -6.628 9.723 26.677 1.00 87.31 148 ALA A C 1
ATOM 1144 O O . ALA A 1 148 ? -5.993 10.632 27.218 1.00 87.31 148 ALA A O 1
ATOM 1145 N N . LYS A 1 149 ? -7.944 9.571 26.885 1.00 89.19 149 LYS A N 1
ATOM 1146 C CA . LYS A 1 149 ? -8.717 10.429 27.797 1.00 89.19 149 LYS A CA 1
ATOM 1147 C C . LYS A 1 149 ? -8.254 10.284 29.245 1.00 89.19 149 LYS A C 1
ATOM 1149 O O . LYS A 1 149 ? -8.072 11.295 29.917 1.00 89.19 149 LYS A O 1
ATOM 1154 N N . HIS A 1 150 ? -8.031 9.059 29.718 1.00 86.44 150 HIS A N 1
ATOM 1155 C CA . HIS A 1 150 ? -7.551 8.805 31.077 1.00 86.44 150 HIS A CA 1
ATOM 1156 C C . HIS A 1 150 ? -6.166 9.416 31.311 1.00 86.44 150 HIS A C 1
ATOM 1158 O O . HIS A 1 150 ? -5.943 10.050 32.342 1.00 86.44 150 HIS A O 1
ATOM 1164 N N . ALA A 1 151 ? -5.262 9.298 30.335 1.00 85.50 151 ALA A N 1
ATOM 1165 C CA . ALA A 1 151 ? -3.955 9.945 30.378 1.00 85.50 151 ALA A CA 1
ATOM 1166 C C . ALA A 1 151 ? -4.087 11.476 30.440 1.00 85.50 151 ALA A C 1
ATOM 1168 O O . ALA A 1 151 ? -3.456 12.109 31.283 1.00 85.50 151 ALA A O 1
ATOM 1169 N N . SER A 1 152 ? -4.960 12.072 29.619 1.00 85.88 152 SER A N 1
ATOM 1170 C CA . SER A 1 152 ? -5.219 13.519 29.624 1.00 85.88 152 SER A CA 1
ATOM 1171 C C . SER A 1 152 ? -5.779 14.016 30.964 1.00 85.88 152 SER A C 1
ATOM 1173 O O . SER A 1 152 ? -5.283 15.005 31.507 1.00 85.88 152 SER A O 1
ATOM 1175 N N . ILE A 1 153 ? -6.749 13.301 31.544 1.00 87.69 153 ILE A N 1
ATOM 1176 C CA . ILE A 1 153 ? -7.313 13.621 32.865 1.00 87.69 153 ILE A CA 1
ATOM 1177 C C . ILE A 1 153 ? -6.236 13.502 33.948 1.00 87.69 153 ILE A C 1
ATOM 1179 O O . ILE A 1 153 ? -6.107 14.397 34.781 1.00 87.69 153 ILE A O 1
ATOM 1183 N N . SER A 1 154 ? -5.431 12.437 33.922 1.00 86.19 154 SER A N 1
ATOM 1184 C CA . SER A 1 154 ? -4.361 12.224 34.899 1.00 86.19 154 SER A CA 1
ATOM 1185 C C . SER A 1 154 ? -3.286 13.311 34.815 1.00 86.19 154 SER A C 1
ATOM 1187 O O . SER A 1 154 ? -2.863 13.836 35.844 1.00 86.19 154 SER A O 1
ATOM 1189 N N . ILE A 1 155 ? -2.877 13.700 33.603 1.00 88.12 155 ILE A N 1
ATOM 1190 C CA . ILE A 1 155 ? -1.938 14.808 33.384 1.00 88.12 155 ILE A CA 1
ATOM 1191 C C . ILE A 1 155 ? -2.547 16.121 33.886 1.00 88.12 155 ILE A C 1
ATOM 1193 O O . ILE A 1 155 ? -1.897 16.845 34.635 1.00 88.12 155 ILE A O 1
ATOM 1197 N N . SER A 1 156 ? -3.804 16.413 33.543 1.00 88.75 156 SER A N 1
ATOM 1198 C CA . SER A 1 156 ? -4.503 17.621 33.999 1.00 88.75 156 SER A CA 1
ATOM 1199 C C . SER A 1 156 ? -4.598 17.693 35.527 1.00 88.75 156 SER A C 1
ATOM 1201 O O . SER A 1 156 ? -4.311 18.732 36.121 1.00 88.75 156 SER A O 1
ATOM 1203 N N . PHE A 1 157 ? -4.921 16.576 36.181 1.00 89.81 157 PHE A N 1
ATOM 1204 C CA . PHE A 1 157 ? -4.977 16.479 37.637 1.00 89.81 157 PHE A CA 1
ATOM 1205 C C . PHE A 1 157 ? -3.604 16.718 38.282 1.00 89.81 157 PHE A C 1
ATOM 1207 O O . PHE A 1 157 ? -3.492 17.506 39.225 1.00 89.81 157 PHE A O 1
ATOM 1214 N N . MET A 1 158 ? -2.553 16.091 37.744 1.00 87.25 158 MET A N 1
ATOM 1215 C CA . MET A 1 158 ? -1.173 16.281 38.200 1.00 87.25 158 MET A CA 1
ATOM 1216 C C . MET A 1 158 ? -0.723 17.739 38.050 1.00 87.25 158 MET A C 1
ATOM 1218 O O . MET A 1 158 ? -0.202 18.321 39.002 1.00 87.25 158 MET A O 1
ATOM 1222 N N . LEU A 1 159 ? -0.991 18.357 36.896 1.00 89.25 159 LEU A N 1
ATOM 1223 C CA . LEU A 1 159 ? -0.687 19.766 36.642 1.00 89.25 159 LEU A CA 1
ATOM 1224 C C . LEU A 1 159 ? -1.466 20.693 37.582 1.00 89.25 159 LEU A C 1
ATOM 1226 O O . LEU A 1 159 ? -0.883 21.611 38.152 1.00 89.25 159 LEU A O 1
ATOM 1230 N N . ASN A 1 160 ? -2.757 20.439 37.816 1.00 93.06 160 ASN A N 1
ATOM 1231 C CA . ASN A 1 160 ? -3.566 21.241 38.737 1.00 93.06 160 ASN A CA 1
ATOM 1232 C C . ASN A 1 160 ? -3.020 21.182 40.171 1.00 93.06 160 ASN A C 1
ATOM 1234 O O . ASN A 1 160 ? -2.950 22.205 40.854 1.00 93.06 160 ASN A O 1
ATOM 1238 N N . LYS A 1 161 ? -2.593 19.996 40.620 1.00 91.06 161 LYS A N 1
ATOM 1239 C CA . LYS A 1 161 ? -1.990 19.812 41.944 1.00 91.06 161 LYS A CA 1
ATOM 1240 C C . LYS A 1 161 ? -0.647 20.539 42.059 1.00 91.06 161 LYS A C 1
ATOM 1242 O O . LYS A 1 161 ? -0.414 21.207 43.064 1.00 91.06 161 LYS A O 1
ATOM 1247 N N . ALA A 1 162 ? 0.197 20.463 41.028 1.00 89.50 162 ALA A N 1
ATOM 1248 C CA . ALA A 1 162 ? 1.465 21.189 40.975 1.00 89.50 162 ALA A CA 1
ATOM 1249 C C . ALA A 1 162 ? 1.261 22.716 40.982 1.00 89.50 162 ALA A C 1
ATOM 1251 O O . ALA A 1 162 ? 1.915 23.417 41.751 1.00 89.50 162 ALA A O 1
ATOM 1252 N N . LEU A 1 163 ? 0.299 23.227 40.206 1.00 91.12 163 LEU A N 1
ATOM 1253 C CA . LEU A 1 163 ? -0.048 24.652 40.175 1.00 91.12 163 LEU A CA 1
ATOM 1254 C C . LEU A 1 163 ? -0.567 25.152 41.529 1.00 91.12 163 LEU A C 1
ATOM 1256 O O . LEU A 1 163 ? -0.163 26.219 41.985 1.00 91.12 163 LEU A O 1
ATOM 1260 N N . LYS A 1 164 ? -1.417 24.372 42.209 1.00 93.00 164 LYS A N 1
ATOM 1261 C CA . LYS A 1 164 ? -1.890 24.701 43.565 1.00 93.00 164 LYS A CA 1
ATOM 1262 C C . LYS A 1 164 ? -0.751 24.746 44.579 1.00 93.00 164 LYS A C 1
ATOM 1264 O O . LYS A 1 164 ? -0.742 25.639 45.420 1.00 93.00 164 LYS A O 1
ATOM 1269 N N . MET A 1 165 ? 0.199 23.814 44.490 1.00 89.62 165 MET A N 1
ATOM 1270 C CA . MET A 1 165 ? 1.390 23.797 45.344 1.00 89.62 165 MET A CA 1
ATOM 1271 C C . MET A 1 165 ? 2.261 25.036 45.106 1.00 89.62 165 MET A C 1
ATOM 1273 O O . MET A 1 165 ? 2.638 25.711 46.058 1.00 89.62 165 MET A O 1
ATOM 1277 N N . TYR A 1 166 ? 2.518 25.372 43.838 1.00 88.88 166 TYR A N 1
ATOM 1278 C CA . TYR A 1 166 ? 3.257 26.576 43.461 1.00 88.88 166 TYR A CA 1
ATOM 1279 C C . TYR A 1 166 ? 2.589 27.845 44.009 1.00 88.88 166 TYR A C 1
ATOM 1281 O O . TYR A 1 166 ? 3.252 28.671 44.635 1.00 88.88 166 TYR A O 1
ATOM 1289 N N . HIS A 1 167 ? 1.269 27.969 43.847 1.00 91.06 167 HIS A N 1
ATOM 1290 C CA . HIS A 1 167 ? 0.513 29.112 44.355 1.00 91.06 167 HIS A CA 1
ATOM 1291 C C . HIS A 1 167 ? 0.577 29.217 45.890 1.00 91.06 167 HIS A C 1
ATOM 1293 O O . HIS A 1 167 ? 0.749 30.309 46.424 1.00 91.06 167 HIS A O 1
ATOM 1299 N N . TRP A 1 168 ? 0.518 28.085 46.603 1.00 89.44 168 TRP A N 1
ATOM 1300 C CA . TRP A 1 168 ? 0.711 28.030 48.058 1.00 89.44 168 TRP A CA 1
ATOM 1301 C C . TRP A 1 168 ? 2.105 28.500 48.490 1.00 89.44 168 TRP A C 1
ATOM 1303 O O . TRP A 1 168 ? 2.214 29.328 49.392 1.00 89.44 168 TRP A O 1
ATOM 1313 N N . CYS A 1 169 ? 3.168 28.016 47.839 1.00 84.75 169 CYS A N 1
ATOM 1314 C CA . CYS A 1 169 ? 4.535 28.457 48.125 1.00 84.75 169 CYS A CA 1
ATOM 1315 C C . CYS A 1 169 ? 4.724 29.955 47.849 1.00 84.75 169 CYS A C 1
ATOM 1317 O O . CYS A 1 169 ? 5.330 30.652 48.660 1.00 84.75 169 CYS A O 1
ATOM 1319 N N . SER A 1 170 ? 4.168 30.463 46.744 1.00 87.75 170 SER A N 1
ATOM 1320 C CA . SER A 1 170 ? 4.219 31.889 46.406 1.00 87.75 170 SER A CA 1
ATOM 1321 C C . SER A 1 170 ? 3.498 32.756 47.445 1.00 87.75 170 SER A C 1
ATOM 1323 O O . SER A 1 170 ? 4.013 33.803 47.830 1.00 87.75 170 SER A O 1
ATOM 1325 N N . ALA A 1 171 ? 2.328 32.323 47.927 1.00 86.56 171 ALA A N 1
ATOM 1326 C CA . ALA A 1 171 ? 1.588 33.031 48.971 1.00 86.56 171 ALA A CA 1
ATOM 1327 C C . ALA A 1 171 ? 2.338 33.023 50.316 1.00 86.56 171 ALA A C 1
ATOM 1329 O O . ALA A 1 171 ? 2.411 34.051 50.987 1.00 86.56 171 ALA A O 1
ATOM 1330 N N . ALA A 1 172 ? 2.947 31.893 50.689 1.00 83.88 172 ALA A N 1
ATOM 1331 C CA . ALA A 1 172 ? 3.741 31.780 51.911 1.00 83.88 172 ALA A CA 1
ATOM 1332 C C . ALA A 1 172 ? 4.992 32.678 51.892 1.00 83.88 172 ALA A C 1
ATOM 1334 O O . ALA A 1 172 ? 5.330 33.275 52.914 1.00 83.88 172 ALA A O 1
ATOM 1335 N N . LEU A 1 173 ? 5.652 32.820 50.735 1.00 81.06 173 LEU A N 1
ATOM 1336 C CA . LEU A 1 173 ? 6.822 33.689 50.584 1.00 81.06 173 LEU A CA 1
ATOM 1337 C C . LEU A 1 173 ? 6.461 35.173 50.767 1.00 81.06 173 LEU A C 1
ATOM 1339 O O . LEU A 1 173 ? 7.166 35.887 51.474 1.00 81.06 173 LEU A O 1
ATOM 1343 N N . HIS A 1 174 ? 5.327 35.616 50.214 1.00 75.19 174 HIS A N 1
ATOM 1344 C CA . HIS A 1 174 ? 4.844 36.988 50.404 1.00 75.19 174 HIS A CA 1
ATOM 1345 C C . HIS A 1 174 ? 4.454 37.304 51.856 1.00 75.19 174 HIS A C 1
ATOM 1347 O O . HIS A 1 174 ? 4.686 38.419 52.316 1.00 75.19 174 HIS A O 1
ATOM 1353 N N . ILE A 1 175 ? 3.903 36.335 52.596 1.00 69.56 175 ILE A N 1
ATOM 1354 C CA . ILE A 1 175 ? 3.551 36.509 54.017 1.00 69.56 175 ILE A CA 1
ATOM 1355 C C . ILE A 1 175 ? 4.813 36.586 54.901 1.00 69.56 175 ILE A C 1
ATOM 1357 O O . ILE A 1 175 ? 4.850 37.359 55.860 1.00 69.56 175 ILE A O 1
ATOM 1361 N N . GLY A 1 176 ? 5.869 35.836 54.564 1.00 63.09 176 GLY A N 1
ATOM 1362 C CA . GLY A 1 176 ? 7.143 35.851 55.295 1.00 63.09 176 GLY A CA 1
ATOM 1363 C C . GLY A 1 176 ? 7.948 37.152 55.157 1.00 63.09 176 GLY A C 1
ATOM 1364 O O . GLY A 1 176 ? 8.685 37.514 56.078 1.00 63.09 176 GLY A O 1
ATOM 1365 N N . ASP A 1 177 ? 7.784 37.887 54.053 1.00 58.03 177 ASP A N 1
ATOM 1366 C CA . ASP A 1 177 ? 8.418 39.202 53.866 1.00 58.03 177 ASP A CA 1
ATOM 1367 C C . ASP A 1 177 ? 7.726 40.309 54.678 1.00 58.03 177 ASP A C 1
ATOM 1369 O O . ASP A 1 177 ? 8.389 41.204 55.202 1.00 58.03 177 ASP A O 1
ATOM 1373 N N . THR A 1 178 ? 6.408 40.220 54.887 1.00 56.31 178 THR A N 1
ATOM 1374 C CA . THR A 1 178 ? 5.673 41.193 55.717 1.00 56.31 178 THR A CA 1
ATOM 1375 C C . THR A 1 178 ? 5.998 41.109 57.212 1.00 56.31 178 THR A C 1
ATOM 1377 O O . THR A 1 178 ? 5.884 42.110 57.912 1.00 56.31 178 THR A O 1
ATOM 1380 N N . SER A 1 179 ? 6.470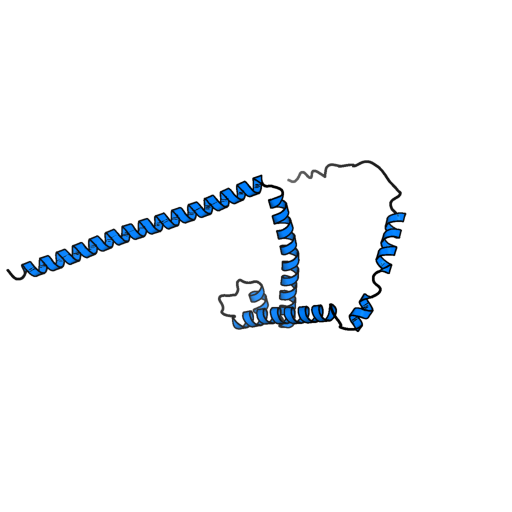 39.961 57.709 1.00 54.56 179 SER A N 1
ATOM 1381 C CA . SER A 1 179 ? 6.932 39.797 59.099 1.00 54.56 179 SER A CA 1
ATOM 1382 C C . SER A 1 179 ? 8.358 40.300 59.364 1.00 54.56 179 SER A C 1
ATOM 1384 O O . SER A 1 179 ? 8.812 40.248 60.501 1.00 54.56 179 SER A O 1
ATOM 1386 N N . ARG A 1 180 ? 9.079 40.782 58.340 1.00 53.34 180 ARG A N 1
ATOM 1387 C CA . ARG A 1 180 ? 10.423 41.376 58.487 1.00 53.34 180 ARG A CA 1
ATOM 1388 C C . ARG A 1 180 ? 10.393 42.910 58.637 1.00 53.34 180 ARG A C 1
ATOM 1390 O O . ARG A 1 180 ? 11.448 43.530 58.720 1.00 53.34 180 ARG A O 1
ATOM 1397 N N . PHE A 1 181 ? 9.197 43.506 58.671 1.00 53.41 181 PHE A N 1
ATOM 1398 C CA . PHE A 1 181 ? 8.953 44.952 58.796 1.00 53.41 181 PHE A CA 1
ATOM 1399 C C . PHE A 1 181 ? 8.084 45.337 60.013 1.00 53.41 181 PHE A C 1
ATOM 1401 O O . PHE A 1 181 ? 7.580 46.459 60.063 1.00 53.41 181 PHE A O 1
ATOM 1408 N N . ILE A 1 182 ? 7.919 44.438 60.992 1.00 50.12 182 ILE A N 1
ATOM 1409 C CA . ILE A 1 182 ? 7.315 44.740 62.303 1.00 50.12 182 ILE A CA 1
ATOM 1410 C C . ILE A 1 182 ? 8.356 44.496 63.391 1.00 50.12 182 ILE A C 1
ATOM 1412 O O . ILE A 1 182 ? 9.031 43.445 63.307 1.00 50.12 182 ILE A O 1
#

InterPro domains:
  IPR001128 Cytochrome P450 [PF00067] (54-145)
  IPR036396 Cytochrome P450 superfamily [G3DSA:1.10.630.10] (11-173)
  IPR036396 Cytochrome P450 superfamily [SSF48264] (42-147)

Secondary structure (DSSP, 8-state):
-----------------TTTTHHHHHHHHHHGGG--SHHHHHHHT-SHHHHHHHHHHHHHHHHHHHHHHHHHT--TT-TTSHHHHHHHSTTS-HHHHHHHHHHHHHHHHHHHHHHHHHHHHHHHH-HHHHHHHHHHHHHHHHHHHHHHHHHHHHHHHHHHHHHHHHHHHHHHHHHHHHTT--